Protein AF-A0A820XWE8-F1 (afdb_monomer)

Secondary structure (DSSP, 8-state):
-----HHHHHHHHHTT-HHHHHHHHHHHHHHHTT-S-HHHHHHHHHHHHHHHHHTT-HHHHHHHHHHHHHTT--GGG-HHHHHHHHHHHHHTT-TT-SHHHHHHHHHH--

Structure (mmCIF, N/CA/C/O backbone):
data_AF-A0A820XWE8-F1
#
_entry.id   AF-A0A820XWE8-F1
#
loop_
_atom_site.group_PDB
_atom_site.id
_atom_site.type_symbol
_atom_site.label_atom_id
_atom_site.label_alt_id
_atom_site.label_comp_id
_atom_site.label_asym_id
_atom_site.label_entity_id
_atom_site.label_seq_id
_atom_site.pdbx_PDB_ins_code
_atom_site.Cartn_x
_atom_site.Cartn_y
_atom_site.Cartn_z
_atom_site.occupancy
_atom_site.B_iso_or_equiv
_atom_site.auth_seq_id
_atom_site.auth_comp_id
_atom_site.auth_asym_id
_atom_site.auth_atom_id
_atom_site.pdbx_PDB_model_num
ATOM 1 N N . MET A 1 1 ? 9.611 21.813 -9.124 1.00 45.72 1 MET A N 1
ATOM 2 C CA . MET A 1 1 ? 9.334 20.502 -8.509 1.00 45.72 1 MET A CA 1
ATOM 3 C C . MET A 1 1 ? 8.455 19.773 -9.495 1.00 45.72 1 MET A C 1
ATOM 5 O O . MET A 1 1 ? 7.426 20.333 -9.849 1.00 45.72 1 MET A O 1
ATOM 9 N N . ASP A 1 2 ? 8.892 18.623 -10.001 1.00 53.91 2 ASP A N 1
ATOM 10 C CA . ASP A 1 2 ? 8.033 17.793 -10.845 1.00 53.91 2 ASP A CA 1
ATOM 11 C C . ASP A 1 2 ? 6.835 17.357 -10.002 1.00 53.91 2 ASP A C 1
ATOM 13 O O . ASP A 1 2 ? 6.998 16.7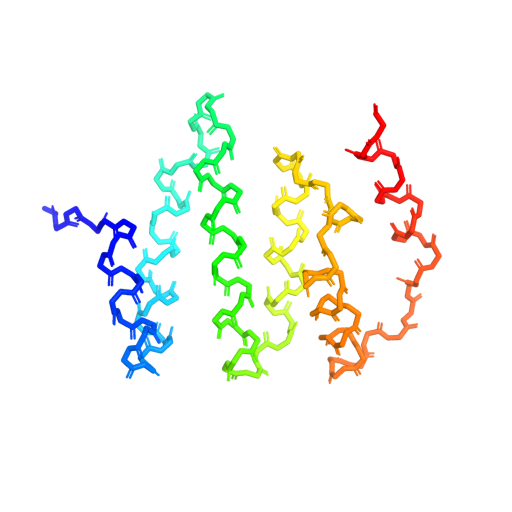21 -8.956 1.00 53.91 2 ASP A O 1
ATOM 17 N N . ASN A 1 3 ? 5.638 17.777 -10.409 1.00 63.84 3 ASN A N 1
ATOM 18 C CA . ASN A 1 3 ? 4.404 17.323 -9.787 1.00 63.84 3 ASN A CA 1
ATOM 19 C C . ASN A 1 3 ? 4.231 15.856 -10.170 1.00 63.84 3 ASN A C 1
ATOM 21 O O . ASN A 1 3 ? 3.736 15.562 -11.254 1.00 63.84 3 ASN A O 1
ATOM 25 N N . ALA A 1 4 ? 4.663 14.944 -9.299 1.00 74.56 4 ALA A N 1
ATOM 26 C CA . ALA A 1 4 ? 4.293 13.543 -9.422 1.00 74.56 4 ALA A CA 1
ATOM 27 C C . ALA A 1 4 ? 2.763 13.471 -9.523 1.00 74.56 4 ALA A C 1
ATOM 29 O O . ALA A 1 4 ? 2.073 14.042 -8.680 1.00 74.56 4 ALA A O 1
ATOM 30 N N . SER A 1 5 ? 2.230 12.820 -10.555 1.00 89.25 5 SER A N 1
ATOM 31 C CA . SER A 1 5 ? 0.798 12.554 -10.658 1.00 89.25 5 SER A CA 1
ATOM 32 C C . SER A 1 5 ? 0.511 11.098 -10.314 1.00 89.25 5 SER A C 1
ATOM 34 O O . SER A 1 5 ? 1.363 10.224 -10.482 1.00 89.25 5 SER A O 1
ATOM 36 N N . PHE A 1 6 ? -0.707 10.809 -9.849 1.00 90.31 6 PHE A N 1
ATOM 37 C CA . PHE A 1 6 ? -1.125 9.424 -9.617 1.00 90.31 6 PHE A CA 1
ATOM 38 C C . PHE A 1 6 ? -0.995 8.579 -10.895 1.00 90.31 6 PHE A C 1
ATOM 40 O O . PHE A 1 6 ? -0.558 7.431 -10.836 1.00 90.31 6 PHE A O 1
ATOM 47 N N . HIS A 1 7 ? -1.301 9.167 -12.056 1.00 94.12 7 HIS A N 1
ATOM 48 C CA . HIS A 1 7 ? -1.184 8.497 -13.348 1.00 94.12 7 HIS A CA 1
ATOM 49 C C . HIS A 1 7 ? 0.246 8.014 -13.625 1.00 94.12 7 HIS A C 1
ATOM 51 O O . HIS A 1 7 ? 0.427 6.852 -13.983 1.00 94.12 7 HIS A O 1
ATOM 57 N N . ASP A 1 8 ? 1.259 8.847 -13.370 1.00 94.62 8 ASP A N 1
ATOM 58 C CA . ASP A 1 8 ? 2.663 8.481 -13.611 1.00 94.62 8 ASP A CA 1
ATOM 59 C C . ASP A 1 8 ? 3.098 7.296 -12.739 1.00 94.62 8 ASP A C 1
ATOM 61 O O . ASP A 1 8 ? 3.802 6.397 -13.200 1.00 94.62 8 ASP A O 1
ATOM 65 N N . THR A 1 9 ? 2.628 7.251 -11.486 1.00 95.00 9 THR A N 1
ATOM 66 C CA . THR A 1 9 ? 2.918 6.124 -10.584 1.00 95.00 9 THR A CA 1
ATOM 67 C C . THR A 1 9 ? 2.325 4.815 -11.098 1.00 95.00 9 THR A C 1
ATOM 69 O O . THR A 1 9 ? 2.965 3.768 -11.015 1.00 95.00 9 THR A O 1
ATOM 72 N N . TRP A 1 10 ? 1.131 4.880 -11.691 1.00 95.06 10 TRP A N 1
ATOM 73 C CA . TRP A 1 10 ? 0.462 3.717 -12.254 1.00 95.06 10 TRP A CA 1
ATOM 74 C C . TRP A 1 10 ? 1.164 3.216 -13.518 1.00 95.06 10 TRP A C 1
ATOM 76 O O . TRP A 1 10 ? 1.395 2.019 -13.639 1.00 95.06 10 TRP A O 1
ATOM 86 N N . VAL A 1 11 ? 1.589 4.121 -14.409 1.00 96.62 11 VAL A N 1
ATOM 87 C CA . VAL A 1 11 ? 2.370 3.767 -15.609 1.00 96.62 11 VAL A CA 1
ATOM 88 C C . VAL A 1 11 ? 3.673 3.056 -15.235 1.00 96.62 11 VAL A C 1
ATOM 90 O O . VAL A 1 11 ? 4.056 2.083 -15.883 1.00 96.62 11 VAL A O 1
ATOM 93 N N . LEU A 1 12 ? 4.364 3.496 -14.181 1.00 96.31 12 LEU A N 1
ATOM 94 C CA . LEU A 1 12 ? 5.568 2.810 -13.702 1.00 96.31 12 LEU A CA 1
ATOM 95 C C . LEU A 1 12 ? 5.266 1.398 -13.194 1.00 96.31 12 LEU A C 1
ATOM 97 O O . LEU A 1 12 ? 5.977 0.457 -13.550 1.00 96.31 12 LEU A O 1
ATOM 101 N N . ALA A 1 13 ? 4.211 1.246 -12.394 1.00 95.75 13 ALA A N 1
ATOM 102 C CA . ALA A 1 13 ? 3.817 -0.046 -11.849 1.00 95.75 13 ALA A CA 1
ATOM 103 C C . ALA A 1 13 ? 3.344 -1.027 -12.932 1.00 95.75 13 ALA A C 1
ATOM 105 O O . ALA A 1 13 ? 3.700 -2.201 -12.871 1.00 95.75 13 ALA A O 1
ATOM 106 N N . ASP A 1 14 ? 2.603 -0.554 -13.938 1.00 96.19 14 ASP A N 1
ATOM 107 C CA . ASP A 1 14 ? 2.142 -1.364 -15.076 1.00 96.19 14 ASP A CA 1
ATOM 108 C C . ASP A 1 14 ? 3.321 -1.905 -15.904 1.00 96.19 14 ASP A C 1
ATOM 110 O O . ASP A 1 14 ? 3.318 -3.047 -16.356 1.00 96.19 14 ASP A O 1
ATOM 114 N N . ASN A 1 15 ? 4.411 -1.134 -15.984 1.00 96.81 15 ASN A N 1
ATOM 115 C CA . ASN A 1 15 ? 5.677 -1.573 -16.576 1.00 96.81 15 ASN A CA 1
ATOM 116 C C . ASN A 1 15 ? 6.524 -2.474 -15.650 1.00 96.81 15 ASN A C 1
ATOM 118 O O . ASN A 1 15 ? 7.670 -2.792 -15.971 1.00 96.81 15 ASN A O 1
ATOM 122 N N . GLY A 1 16 ? 6.006 -2.863 -14.482 1.00 95.31 16 GLY A N 1
ATOM 123 C CA . GLY A 1 16 ? 6.710 -3.677 -13.489 1.00 95.31 16 GLY A CA 1
ATOM 124 C C . GLY A 1 16 ? 7.790 -2.932 -12.699 1.00 95.31 16 GLY A C 1
ATOM 125 O O . GLY A 1 16 ? 8.495 -3.549 -11.899 1.00 95.31 16 GLY A O 1
ATOM 126 N N . ASN A 1 17 ? 7.926 -1.612 -12.874 1.00 97.25 17 ASN A N 1
ATOM 127 C CA . ASN A 1 17 ? 8.859 -0.787 -12.109 1.00 97.25 17 ASN A CA 1
ATOM 128 C C . ASN A 1 17 ? 8.239 -0.370 -10.765 1.00 97.25 17 ASN A C 1
ATOM 130 O O . ASN A 1 17 ? 7.966 0.804 -10.503 1.00 97.25 17 ASN A O 1
ATOM 134 N N . TYR A 1 18 ? 7.986 -1.365 -9.912 1.00 96.38 18 TYR A N 1
ATOM 135 C CA . TYR A 1 18 ? 7.320 -1.160 -8.627 1.00 96.38 18 TYR A CA 1
ATOM 136 C C . TYR A 1 18 ? 8.133 -0.295 -7.666 1.00 96.38 18 TYR A C 1
ATOM 138 O O . TYR A 1 18 ? 7.548 0.491 -6.930 1.00 96.38 18 TYR A O 1
ATOM 146 N N . GLU A 1 19 ? 9.466 -0.391 -7.675 1.00 96.25 19 GLU A N 1
ATOM 147 C CA . GLU A 1 19 ? 10.310 0.396 -6.770 1.00 96.25 19 GLU A CA 1
ATOM 148 C C . GLU A 1 19 ? 10.149 1.901 -7.022 1.00 96.25 19 GLU A C 1
ATOM 150 O O . GLU A 1 19 ? 9.940 2.674 -6.083 1.00 96.25 19 GLU A O 1
ATOM 155 N N . GLU A 1 20 ? 10.189 2.325 -8.288 1.00 96.31 20 GLU A N 1
ATOM 156 C CA . GLU A 1 20 ? 10.020 3.737 -8.628 1.00 96.31 20 GLU A CA 1
ATOM 157 C C . GLU A 1 20 ? 8.569 4.197 -8.432 1.00 96.31 20 GLU A C 1
ATOM 159 O O . GLU A 1 20 ? 8.332 5.278 -7.886 1.00 96.31 20 GLU A O 1
ATOM 164 N N . ALA A 1 21 ? 7.590 3.349 -8.770 1.00 96.94 21 ALA A N 1
ATOM 165 C CA . ALA A 1 21 ? 6.180 3.619 -8.493 1.00 96.94 21 ALA A CA 1
ATOM 166 C C . ALA A 1 21 ? 5.930 3.859 -6.991 1.00 96.94 21 ALA A C 1
ATOM 168 O O . ALA A 1 21 ? 5.285 4.843 -6.620 1.00 96.94 21 ALA A O 1
ATOM 169 N N . ILE A 1 22 ? 6.504 3.014 -6.121 1.00 97.38 22 ILE A N 1
ATOM 170 C CA . ILE A 1 22 ? 6.433 3.122 -4.655 1.00 97.38 22 ILE A CA 1
ATOM 171 C C . ILE A 1 22 ? 7.086 4.423 -4.161 1.00 97.38 22 ILE A C 1
ATOM 173 O O . ILE A 1 22 ? 6.523 5.116 -3.305 1.00 97.38 22 ILE A O 1
ATOM 177 N N . LYS A 1 23 ? 8.249 4.807 -4.703 1.00 95.88 23 LYS A N 1
ATOM 178 C CA . LYS A 1 23 ? 8.906 6.079 -4.347 1.00 95.88 23 LYS A CA 1
ATOM 179 C C . LYS A 1 23 ? 8.038 7.282 -4.708 1.00 95.88 23 LYS A C 1
ATOM 181 O O . LYS A 1 23 ? 7.906 8.204 -3.901 1.00 95.88 23 LYS A O 1
ATOM 186 N N . MET A 1 24 ? 7.433 7.289 -5.893 1.00 96.19 24 MET A N 1
ATOM 187 C CA . MET A 1 24 ? 6.595 8.404 -6.337 1.00 96.19 24 MET A CA 1
ATOM 188 C C . MET A 1 24 ? 5.271 8.491 -5.571 1.00 96.19 24 MET A C 1
ATOM 190 O O . MET A 1 24 ? 4.912 9.574 -5.109 1.00 96.19 24 MET A O 1
ATOM 194 N N . ILE A 1 25 ? 4.570 7.373 -5.367 1.00 96.12 25 ILE A N 1
ATOM 195 C CA . ILE A 1 25 ? 3.293 7.368 -4.633 1.00 96.12 25 ILE A CA 1
ATOM 196 C C . ILE A 1 25 ? 3.481 7.730 -3.156 1.00 96.12 25 ILE A C 1
ATOM 198 O O . ILE A 1 25 ? 2.600 8.337 -2.559 1.00 96.12 25 ILE A O 1
ATOM 202 N N . THR A 1 26 ? 4.653 7.453 -2.575 1.00 95.88 26 THR A N 1
ATOM 203 C CA . THR A 1 26 ? 4.997 7.908 -1.219 1.00 95.88 26 THR A CA 1
ATOM 204 C C . THR A 1 26 ? 5.005 9.434 -1.120 1.00 95.88 26 THR A C 1
ATOM 206 O O . THR A 1 26 ? 4.425 9.984 -0.188 1.00 95.88 26 THR A O 1
ATOM 209 N N . LYS A 1 27 ? 5.555 10.132 -2.123 1.00 94.12 27 LYS A N 1
ATOM 210 C CA . LYS A 1 27 ? 5.506 11.603 -2.177 1.00 94.12 27 LYS A CA 1
ATOM 211 C C . LYS A 1 27 ? 4.068 12.116 -2.289 1.00 94.12 27 LYS A C 1
ATOM 213 O O . LYS A 1 27 ? 3.720 13.090 -1.631 1.00 94.12 27 LYS A O 1
ATOM 218 N N . LEU A 1 28 ? 3.229 11.447 -3.085 1.00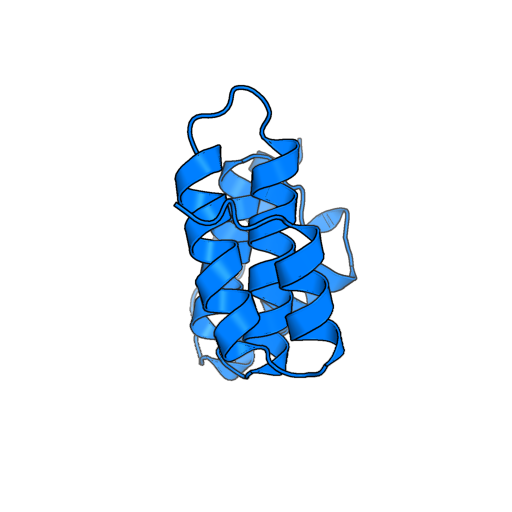 92.88 28 LEU A N 1
ATOM 219 C CA . LEU A 1 28 ? 1.806 11.782 -3.211 1.00 92.88 28 LEU A CA 1
ATOM 220 C C . LEU A 1 28 ? 1.040 11.584 -1.896 1.00 92.88 28 LEU A C 1
ATOM 222 O O . LEU A 1 28 ? 0.154 12.369 -1.578 1.00 92.88 28 LEU A O 1
ATOM 226 N N . ILE A 1 29 ? 1.362 10.544 -1.122 1.00 94.19 29 ILE A N 1
ATOM 227 C CA . ILE A 1 29 ? 0.787 10.332 0.215 1.00 94.19 29 ILE A CA 1
ATOM 228 C C . ILE A 1 29 ? 1.159 11.497 1.133 1.00 94.19 29 ILE A C 1
ATOM 230 O O . ILE A 1 29 ? 0.273 1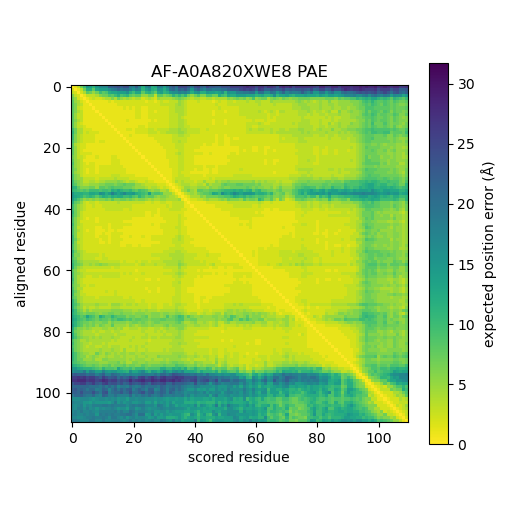2.081 1.748 1.00 94.19 29 ILE A O 1
ATOM 234 N N . ASP A 1 30 ? 2.434 11.886 1.175 1.00 92.31 30 ASP A N 1
ATOM 235 C CA . ASP A 1 30 ? 2.888 13.006 2.008 1.00 92.31 30 ASP A CA 1
ATOM 236 C C . ASP A 1 30 ? 2.246 14.345 1.626 1.00 92.31 30 ASP A C 1
ATOM 238 O O . ASP A 1 30 ? 2.013 15.177 2.500 1.00 92.31 30 ASP A O 1
ATOM 242 N N . GLN A 1 31 ? 1.944 14.546 0.342 1.00 89.56 31 GLN A N 1
ATOM 243 C CA . GLN A 1 31 ? 1.248 15.735 -0.154 1.00 89.56 31 GLN A CA 1
ATOM 244 C C . GLN A 1 31 ? -0.240 15.747 0.208 1.00 89.56 31 GLN A C 1
ATOM 246 O O . GLN A 1 31 ? -0.794 16.815 0.452 1.00 89.56 31 GLN A O 1
ATOM 251 N N . HIS A 1 32 ? -0.889 14.579 0.232 1.00 87.75 32 HIS A N 1
ATOM 252 C CA . HIS A 1 32 ? -2.338 14.476 0.419 1.00 87.75 32 HIS A CA 1
ATOM 253 C C . HIS A 1 32 ? -2.766 14.127 1.851 1.00 87.75 32 HIS A C 1
ATOM 255 O O . HIS A 1 32 ? -3.962 14.097 2.127 1.00 87.75 32 HIS A O 1
ATOM 261 N N . LYS A 1 33 ? -1.832 13.851 2.771 1.00 85.06 33 LYS A N 1
ATOM 262 C CA . LYS A 1 33 ? -2.164 13.361 4.125 1.00 85.06 33 LYS A CA 1
ATOM 263 C C . LYS A 1 33 ? -2.989 14.302 4.988 1.00 85.06 33 LYS A C 1
ATOM 265 O O . LYS A 1 33 ? -3.687 13.823 5.880 1.00 85.06 33 LYS A O 1
ATOM 270 N N . ASP A 1 34 ? -2.930 15.589 4.672 1.00 84.44 34 ASP A N 1
ATOM 271 C CA . ASP A 1 34 ? -3.647 16.655 5.363 1.00 84.44 34 ASP A CA 1
ATOM 272 C C . ASP A 1 34 ? -4.812 17.214 4.516 1.00 84.44 34 ASP A C 1
ATOM 274 O O . ASP A 1 34 ? -5.415 18.228 4.872 1.00 84.44 34 ASP A O 1
ATOM 278 N N . GLU A 1 35 ? -5.142 16.587 3.375 1.00 81.50 35 GLU A N 1
ATOM 279 C CA . GLU A 1 35 ? -6.302 16.987 2.572 1.00 81.50 35 GLU A CA 1
ATOM 280 C C . GLU A 1 35 ? -7.621 16.647 3.281 1.00 81.50 35 GLU A C 1
ATOM 282 O O . GLU A 1 35 ? -7.758 15.635 3.962 1.00 81.50 35 GLU A O 1
ATOM 287 N N . THR A 1 36 ? -8.646 17.478 3.069 1.00 70.88 36 THR A N 1
ATOM 288 C CA . THR A 1 36 ? -9.977 17.292 3.674 1.00 70.88 36 THR A CA 1
ATOM 289 C C . THR A 1 36 ? -10.716 16.053 3.148 1.00 70.88 36 THR A C 1
ATOM 291 O O . THR A 1 36 ? -11.627 15.563 3.811 1.00 70.88 36 THR A O 1
ATOM 294 N N . SER A 1 37 ? -10.355 15.549 1.960 1.00 82.88 37 SER A N 1
ATOM 295 C CA . SER A 1 37 ? -10.936 14.327 1.390 1.00 82.88 37 SER A CA 1
ATOM 296 C C . SER A 1 37 ? -9.981 13.148 1.530 1.00 82.88 37 SER A C 1
ATOM 298 O O . SER A 1 37 ? -8.900 13.124 0.941 1.00 82.88 37 SER A O 1
ATOM 300 N N . ASN A 1 38 ? -10.439 12.117 2.237 1.0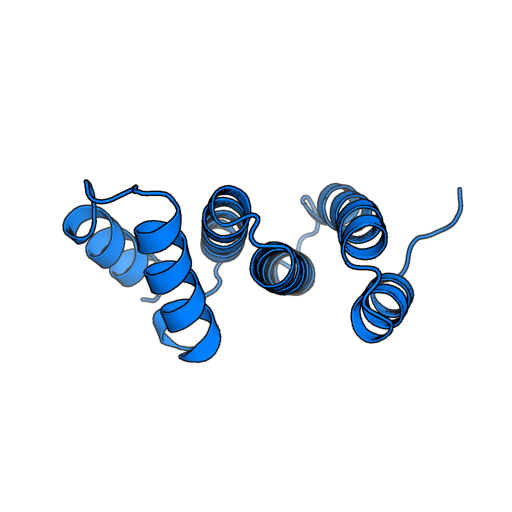0 88.81 38 ASN A N 1
ATOM 301 C CA . ASN A 1 38 ? -9.667 10.902 2.476 1.00 88.81 38 ASN A CA 1
ATOM 302 C C . ASN A 1 38 ? -9.565 9.988 1.239 1.00 88.81 38 ASN A C 1
ATOM 304 O O . ASN A 1 38 ? -8.762 9.057 1.220 1.00 88.81 38 ASN A O 1
ATOM 308 N N . GLU A 1 39 ? -10.358 10.215 0.189 1.00 89.19 39 GLU A N 1
ATOM 309 C CA . GLU A 1 39 ? -10.483 9.273 -0.934 1.00 89.19 39 GLU A CA 1
ATOM 310 C C . GLU A 1 39 ? -9.166 9.069 -1.695 1.00 89.19 39 GLU A C 1
ATOM 312 O O . GLU A 1 39 ? -8.778 7.934 -1.985 1.00 89.19 39 GLU A O 1
ATOM 317 N N . LYS A 1 40 ? -8.444 10.159 -1.984 1.00 89.81 40 LYS A N 1
ATOM 318 C CA . LYS A 1 40 ? -7.164 10.093 -2.704 1.00 89.81 40 LYS A CA 1
ATOM 319 C C . LYS A 1 40 ? -6.090 9.391 -1.889 1.00 89.81 40 LYS A C 1
ATOM 321 O O . LYS A 1 40 ? -5.336 8.588 -2.430 1.00 89.81 40 LYS A O 1
ATOM 326 N N . ILE A 1 41 ? -6.006 9.686 -0.594 1.00 92.69 41 ILE A N 1
ATOM 327 C CA . ILE A 1 41 ? -4.992 9.069 0.255 1.00 92.69 41 ILE A CA 1
ATOM 328 C C . ILE A 1 41 ? -5.285 7.586 0.490 1.00 92.69 41 ILE A C 1
ATOM 330 O O . ILE A 1 41 ? -4.366 6.771 0.414 1.00 92.69 41 ILE A O 1
ATOM 334 N N . ILE A 1 42 ? -6.559 7.206 0.637 1.00 93.38 42 ILE A N 1
ATOM 335 C CA . ILE A 1 42 ? -6.973 5.798 0.634 1.00 93.38 42 ILE A CA 1
ATOM 336 C C . ILE A 1 42 ? -6.527 5.117 -0.663 1.00 93.38 42 ILE A C 1
ATOM 338 O O . ILE A 1 42 ? -5.943 4.033 -0.615 1.00 93.38 42 ILE A O 1
ATOM 342 N N . LEU A 1 43 ? -6.783 5.731 -1.824 1.00 93.44 43 LEU A N 1
ATOM 343 C CA . LEU A 1 43 ? -6.374 5.178 -3.116 1.00 93.44 43 LEU A CA 1
ATOM 344 C C . LEU A 1 43 ? -4.850 5.014 -3.211 1.00 93.44 43 LEU A C 1
ATOM 346 O O . LEU A 1 43 ? -4.377 3.973 -3.674 1.00 93.44 43 LEU A O 1
ATOM 350 N N . ASN A 1 44 ? -4.088 5.998 -2.736 1.00 95.06 44 ASN A N 1
ATOM 351 C CA . ASN A 1 44 ? -2.632 5.956 -2.750 1.00 95.06 44 ASN A CA 1
ATOM 352 C C . ASN A 1 44 ? -2.082 4.830 -1.863 1.00 95.06 44 ASN A C 1
ATOM 354 O O . ASN A 1 44 ? -1.267 4.039 -2.334 1.00 95.06 44 ASN A O 1
ATOM 358 N N . TYR A 1 45 ? -2.564 4.700 -0.621 1.00 96.19 45 TYR A N 1
ATOM 359 C CA . TYR A 1 45 ? -2.160 3.607 0.270 1.00 96.19 45 TYR A CA 1
ATOM 360 C C . TYR A 1 45 ? -2.535 2.236 -0.293 1.00 96.19 45 TYR A C 1
ATOM 362 O O . TYR A 1 45 ? -1.721 1.320 -0.278 1.00 96.19 45 TYR A O 1
ATOM 370 N N . LYS A 1 46 ? -3.741 2.089 -0.853 1.00 95.69 46 LYS A N 1
ATOM 371 C CA . LYS A 1 46 ? -4.164 0.837 -1.499 1.00 95.69 46 LYS A CA 1
ATOM 372 C C . LYS A 1 46 ? -3.252 0.457 -2.665 1.00 95.69 46 LYS A C 1
ATOM 374 O O . LYS A 1 46 ? -2.863 -0.700 -2.786 1.00 95.69 46 LYS A O 1
ATOM 379 N N . SER A 1 47 ? -2.909 1.424 -3.510 1.00 96.50 47 SER A N 1
ATOM 380 C CA . SER A 1 47 ? -2.042 1.189 -4.670 1.00 96.50 47 SER A CA 1
ATOM 381 C C . SER A 1 47 ? -0.627 0.817 -4.225 1.00 96.50 47 SER A C 1
ATOM 383 O O . SER A 1 47 ? -0.060 -0.159 -4.711 1.00 96.50 47 SER A O 1
ATOM 385 N N . ARG A 1 48 ? -0.088 1.523 -3.222 1.00 97.69 48 ARG A N 1
ATOM 386 C CA . ARG A 1 48 ? 1.233 1.225 -2.662 1.00 97.69 48 ARG A CA 1
ATOM 387 C C . ARG A 1 48 ? 1.276 -0.155 -1.989 1.00 97.69 48 ARG A C 1
ATOM 389 O O . ARG A 1 48 ? 2.207 -0.912 -2.254 1.00 97.69 48 ARG A O 1
ATOM 396 N N . ALA A 1 49 ? 0.227 -0.545 -1.257 1.00 97.06 49 ALA A N 1
ATOM 397 C CA . ALA A 1 49 ? 0.095 -1.885 -0.680 1.00 97.06 49 ALA A CA 1
ATOM 398 C C . ALA A 1 49 ? 0.149 -2.988 -1.749 1.00 97.06 49 ALA A C 1
ATOM 400 O O . ALA A 1 49 ? 0.799 -4.015 -1.565 1.00 97.06 49 ALA A O 1
ATOM 401 N N . GLU A 1 50 ? -0.526 -2.785 -2.880 1.00 96.62 50 GLU A N 1
ATOM 402 C CA . GLU A 1 50 ? -0.504 -3.723 -4.004 1.00 96.62 50 GLU A CA 1
ATOM 403 C C . GLU A 1 50 ? 0.893 -3.862 -4.615 1.00 96.62 50 GLU A C 1
ATOM 405 O O . GLU A 1 50 ? 1.364 -4.975 -4.856 1.00 96.62 50 GLU A O 1
ATOM 410 N N . TRP A 1 51 ? 1.611 -2.759 -4.791 1.00 97.56 51 TRP A N 1
ATOM 411 C CA . TRP A 1 51 ? 2.957 -2.803 -5.358 1.00 97.56 51 TRP A CA 1
ATOM 412 C C . TRP A 1 51 ? 3.998 -3.352 -4.380 1.00 97.56 51 TRP A C 1
ATOM 414 O O . TRP A 1 51 ? 4.890 -4.094 -4.800 1.00 97.56 51 TRP A O 1
ATOM 424 N N . HIS A 1 52 ? 3.862 -3.094 -3.073 1.00 97.19 52 HIS A N 1
ATOM 425 C CA . HIS A 1 52 ? 4.651 -3.792 -2.053 1.00 97.19 52 HIS A CA 1
ATOM 426 C C . HIS A 1 52 ? 4.390 -5.299 -2.089 1.00 97.19 52 HIS A C 1
ATOM 428 O O . HIS A 1 52 ? 5.335 -6.081 -1.985 1.00 97.19 52 HIS A O 1
ATOM 434 N N . TYR A 1 53 ? 3.139 -5.716 -2.300 1.00 94.94 53 TYR A N 1
ATOM 435 C CA . TYR A 1 53 ? 2.781 -7.127 -2.391 1.00 94.94 53 TYR A CA 1
ATOM 436 C C . TYR A 1 53 ? 3.455 -7.804 -3.589 1.00 94.94 53 TYR A C 1
ATOM 438 O O . TYR A 1 53 ? 4.101 -8.841 -3.422 1.00 94.94 53 TYR A O 1
ATOM 446 N N . PHE A 1 54 ? 3.392 -7.198 -4.779 1.00 93.81 54 PHE A N 1
ATOM 447 C CA . PHE A 1 54 ? 4.092 -7.717 -5.962 1.00 93.81 54 PHE A CA 1
ATOM 448 C C . PHE A 1 54 ? 5.618 -7.697 -5.815 1.00 93.81 54 PHE A C 1
ATOM 450 O O . PHE A 1 54 ? 6.299 -8.571 -6.352 1.00 93.81 54 PHE A O 1
ATOM 457 N N . SER A 1 55 ? 6.146 -6.771 -5.014 1.00 94.88 55 SER A N 1
ATOM 458 C CA . SER A 1 55 ? 7.570 -6.697 -4.666 1.00 94.88 55 SER A CA 1
ATOM 459 C C . SER A 1 55 ? 7.977 -7.629 -3.515 1.00 94.88 55 SER A C 1
ATOM 461 O O . SER A 1 55 ? 9.146 -7.650 -3.143 1.00 94.88 55 SER A O 1
ATOM 463 N N . LYS A 1 56 ? 7.044 -8.414 -2.950 1.00 93.25 56 LYS A N 1
ATOM 464 C CA . LYS A 1 56 ? 7.246 -9.302 -1.783 1.00 93.25 56 LYS A CA 1
ATOM 465 C C . LYS A 1 56 ? 7.669 -8.581 -0.493 1.00 93.25 56 LYS A C 1
ATOM 467 O O . LYS A 1 56 ? 8.181 -9.207 0.434 1.00 93.25 56 LYS A O 1
ATOM 472 N N . ASN A 1 57 ? 7.389 -7.286 -0.395 1.00 92.75 57 ASN A N 1
ATOM 473 C CA . ASN A 1 57 ? 7.639 -6.458 0.783 1.00 92.75 57 ASN A CA 1
ATOM 474 C C . ASN A 1 57 ? 6.453 -6.544 1.756 1.00 92.75 57 ASN A C 1
ATOM 476 O O . ASN A 1 57 ? 5.756 -5.567 2.011 1.00 92.75 57 ASN A O 1
ATOM 480 N N . TYR A 1 58 ? 6.174 -7.742 2.273 1.00 88.81 58 TYR A N 1
ATOM 481 C CA . TYR A 1 58 ? 4.914 -8.035 2.970 1.00 88.81 58 TYR A CA 1
ATOM 482 C C . TYR A 1 58 ? 4.678 -7.227 4.259 1.00 88.81 58 TYR A C 1
ATOM 484 O O . TYR A 1 58 ? 3.527 -6.974 4.609 1.00 88.81 58 TYR A O 1
ATOM 492 N N . GLY 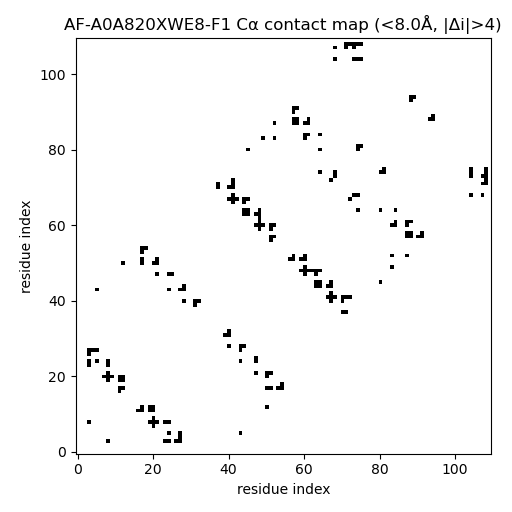A 1 59 ? 5.739 -6.785 4.944 1.00 86.38 59 GLY A N 1
ATOM 493 C CA . GLY A 1 59 ? 5.610 -5.909 6.116 1.00 86.38 59 GLY A CA 1
ATOM 494 C C . GLY A 1 59 ? 5.008 -4.541 5.775 1.00 86.38 59 GLY A C 1
ATOM 495 O O . GLY A 1 59 ? 4.179 -4.021 6.522 1.00 86.38 59 GLY A O 1
ATOM 496 N N . ASP A 1 60 ? 5.352 -3.999 4.607 1.00 92.50 60 ASP A N 1
ATOM 497 C CA . ASP A 1 60 ? 4.844 -2.704 4.149 1.00 92.50 60 ASP A CA 1
ATOM 498 C C . ASP A 1 60 ? 3.392 -2.802 3.663 1.00 92.50 60 ASP A C 1
ATOM 500 O O . ASP A 1 60 ? 2.610 -1.874 3.866 1.00 92.50 60 ASP A O 1
ATOM 504 N N . VAL A 1 61 ? 2.991 -3.955 3.107 1.00 92.00 61 VAL A N 1
ATOM 505 C CA . VAL A 1 61 ? 1.593 -4.217 2.712 1.00 92.00 61 VAL A CA 1
ATOM 506 C C . VAL A 1 61 ? 0.656 -4.063 3.907 1.00 92.00 61 VAL A C 1
ATOM 508 O O . VAL A 1 61 ? -0.402 -3.443 3.801 1.00 92.00 61 VAL A O 1
ATOM 511 N N . GLU A 1 62 ? 1.041 -4.614 5.061 1.00 86.94 62 GLU A N 1
ATOM 512 C CA . GLU A 1 62 ? 0.247 -4.489 6.281 1.00 86.94 62 GLU A CA 1
ATOM 513 C C . GLU A 1 62 ? 0.136 -3.026 6.727 1.00 86.94 62 GLU A C 1
ATOM 515 O O . GLU A 1 62 ? -0.959 -2.563 7.061 1.00 86.94 62 GLU A O 1
ATOM 520 N N . SER A 1 63 ? 1.265 -2.313 6.733 1.00 90.50 63 SER A N 1
ATOM 521 C CA . SER A 1 63 ? 1.344 -0.909 7.143 1.00 90.50 63 SER A CA 1
ATOM 522 C C . SER A 1 63 ? 0.452 -0.010 6.281 1.00 90.50 63 SER A C 1
ATOM 524 O O . SER A 1 63 ? -0.321 0.801 6.801 1.00 90.50 63 SER A O 1
ATOM 526 N N . ASP A 1 64 ? 0.482 -0.207 4.964 1.00 95.31 64 ASP A N 1
ATOM 527 C CA . ASP A 1 64 ? -0.315 0.578 4.026 1.00 95.31 64 ASP A CA 1
ATOM 528 C C . ASP A 1 64 ? -1.810 0.302 4.155 1.00 95.31 64 ASP A C 1
ATOM 530 O O . ASP A 1 64 ? -2.619 1.230 4.169 1.00 95.31 64 ASP A O 1
ATOM 534 N N . ILE A 1 65 ? -2.199 -0.964 4.314 1.00 91.12 65 ILE A N 1
ATOM 535 C CA . ILE A 1 65 ? -3.606 -1.320 4.512 1.00 91.12 65 ILE A CA 1
ATOM 536 C C . ILE A 1 65 ? -4.128 -0.735 5.831 1.00 91.12 65 ILE A C 1
ATOM 538 O O . ILE A 1 65 ? -5.235 -0.195 5.858 1.00 91.12 65 ILE A O 1
ATOM 542 N N . LYS A 1 66 ? -3.331 -0.780 6.910 1.00 87.94 66 LYS A N 1
ATOM 543 C CA . LYS A 1 66 ? -3.649 -0.122 8.192 1.00 87.94 66 LYS A CA 1
ATOM 544 C C . LYS A 1 66 ? -3.861 1.372 8.035 1.00 87.94 66 LYS A C 1
ATOM 546 O O . LYS A 1 66 ? -4.897 1.872 8.466 1.00 87.94 66 LYS A O 1
ATOM 551 N N . SER A 1 67 ? -2.940 2.031 7.346 1.00 92.38 67 SER A N 1
ATOM 552 C CA . SER A 1 67 ? -3.036 3.460 7.071 1.00 92.38 67 SER A CA 1
ATOM 553 C C . SER A 1 67 ? -4.306 3.778 6.276 1.00 92.38 67 SER A C 1
ATOM 555 O O . SER A 1 67 ? -5.082 4.635 6.680 1.00 92.38 67 SER A O 1
ATOM 557 N N . ALA A 1 68 ? -4.620 3.022 5.217 1.00 92.25 68 ALA A N 1
ATOM 558 C CA . ALA A 1 68 ? -5.872 3.199 4.478 1.00 92.25 68 ALA A CA 1
ATOM 559 C C . ALA A 1 68 ? -7.114 3.064 5.383 1.00 92.25 68 ALA A C 1
ATOM 561 O O . ALA A 1 68 ? -8.063 3.838 5.244 1.00 92.25 68 ALA A O 1
ATOM 562 N N . MET A 1 69 ? -7.116 2.111 6.323 1.00 89.50 69 MET A N 1
ATOM 563 C CA . MET A 1 69 ? -8.208 1.949 7.292 1.00 89.50 69 MET A CA 1
ATOM 564 C C . MET A 1 69 ? -8.295 3.112 8.289 1.00 89.50 69 MET A C 1
ATOM 566 O O . MET A 1 69 ? -9.399 3.470 8.682 1.00 89.50 69 MET A O 1
ATOM 570 N N . ASP A 1 70 ? -7.176 3.712 8.707 1.00 88.88 70 ASP A N 1
ATOM 571 C CA . ASP A 1 70 ? -7.180 4.934 9.535 1.00 88.88 70 ASP A CA 1
ATOM 572 C C . ASP A 1 70 ? -7.864 6.111 8.821 1.00 88.88 70 ASP A C 1
ATOM 574 O O . ASP A 1 70 ? -8.533 6.915 9.464 1.00 88.88 70 ASP A O 1
ATOM 578 N N . TYR A 1 71 ? -7.787 6.153 7.488 1.00 89.31 71 TYR A N 1
ATOM 579 C CA . TYR A 1 71 ? -8.496 7.130 6.658 1.00 89.31 71 TYR A CA 1
ATOM 580 C C . TYR A 1 71 ? -9.948 6.734 6.316 1.00 89.31 71 TYR A C 1
ATOM 582 O O . TYR A 1 71 ? -10.651 7.507 5.664 1.00 89.31 71 TYR A O 1
ATOM 590 N N . GLY A 1 72 ? -10.439 5.576 6.778 1.00 88.88 72 GLY A N 1
ATOM 591 C CA . GLY A 1 72 ? -11.835 5.141 6.610 1.00 88.88 72 GLY A CA 1
ATOM 592 C C . GLY A 1 72 ? -12.067 4.064 5.545 1.00 88.88 72 GLY A C 1
ATOM 593 O O . GLY A 1 72 ? -13.213 3.746 5.222 1.00 88.88 72 GLY A O 1
ATOM 594 N N . PHE A 1 73 ? -11.012 3.465 4.984 1.00 89.31 73 PHE A N 1
ATOM 595 C CA . PHE A 1 73 ? -11.171 2.307 4.104 1.00 89.31 73 PHE A CA 1
ATOM 596 C C . PHE A 1 73 ? -11.743 1.106 4.867 1.00 89.31 73 PHE A C 1
ATOM 598 O O . PHE A 1 73 ? -11.156 0.628 5.835 1.00 89.31 73 PHE A O 1
ATOM 605 N N . CYS A 1 74 ? -12.857 0.563 4.380 1.00 87.50 74 CYS A N 1
ATOM 606 C CA . CYS A 1 74 ? -13.448 -0.660 4.912 1.00 87.50 74 CYS A CA 1
ATOM 607 C C . CYS A 1 74 ? -12.882 -1.895 4.192 1.00 87.50 74 CYS A C 1
ATOM 609 O O . CYS A 1 74 ? -13.374 -2.260 3.122 1.00 87.50 74 CYS A O 1
ATOM 611 N N . ILE A 1 75 ? -11.869 -2.555 4.762 1.00 81.50 75 ILE A N 1
ATOM 612 C CA . ILE A 1 75 ? -11.191 -3.690 4.104 1.00 81.50 75 ILE A CA 1
ATOM 613 C C . ILE A 1 75 ? -12.122 -4.885 3.830 1.00 81.50 75 ILE A C 1
ATOM 615 O O . ILE A 1 75 ? -12.002 -5.516 2.783 1.00 81.50 75 ILE A O 1
ATOM 619 N N . GLU A 1 76 ? -13.091 -5.158 4.711 1.00 76.81 76 GLU A N 1
ATOM 620 C CA . GLU A 1 76 ? -14.063 -6.258 4.554 1.00 76.81 76 GLU A CA 1
ATOM 621 C C . GLU A 1 76 ? -14.947 -6.102 3.316 1.00 76.81 76 GLU A C 1
ATOM 623 O O . GLU A 1 76 ? -15.414 -7.087 2.755 1.00 76.81 76 GLU A O 1
ATOM 628 N N . LYS A 1 77 ? -15.134 -4.867 2.834 1.00 82.31 77 LYS A N 1
ATOM 629 C CA . LYS A 1 77 ? -15.893 -4.589 1.607 1.00 82.31 77 LYS A CA 1
ATOM 630 C C . LYS A 1 77 ? -15.077 -4.857 0.337 1.00 82.31 77 LYS A C 1
ATOM 632 O O . LYS A 1 77 ? -15.549 -4.587 -0.762 1.00 82.31 77 LYS A O 1
ATOM 637 N N . SER A 1 78 ? -13.841 -5.340 0.470 1.00 85.38 78 SER A N 1
ATOM 638 C CA . SER A 1 78 ? -12.916 -5.542 -0.636 1.00 85.38 78 SER A CA 1
ATOM 639 C C . SER A 1 78 ? -12.125 -6.846 -0.482 1.00 85.38 78 SER A C 1
ATOM 641 O O . SER A 1 78 ? -10.997 -6.844 0.019 1.00 85.38 78 SER A O 1
ATOM 643 N N . GLU A 1 79 ? -12.661 -7.934 -1.041 1.00 84.44 79 GLU A N 1
ATOM 644 C CA . GLU A 1 79 ? -12.072 -9.286 -1.012 1.00 84.44 79 GLU A CA 1
ATOM 645 C C . GLU A 1 79 ? -10.580 -9.317 -1.388 1.00 84.44 79 GLU A C 1
ATOM 647 O O . GLU A 1 79 ? -9.779 -9.944 -0.697 1.00 84.44 79 GLU A O 1
ATOM 652 N N . LYS A 1 80 ? -10.180 -8.570 -2.429 1.00 90.31 80 LYS A N 1
ATOM 653 C CA . LYS A 1 80 ? -8.781 -8.458 -2.882 1.00 90.31 80 LYS A CA 1
ATOM 654 C C . LYS A 1 80 ? -7.832 -8.026 -1.758 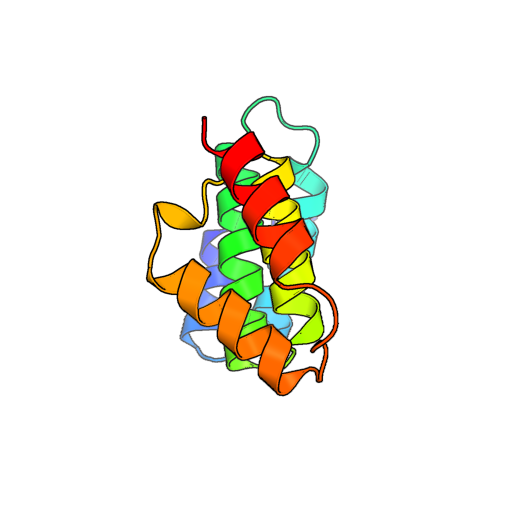1.00 90.31 80 LYS A C 1
ATOM 656 O O . LYS A 1 80 ?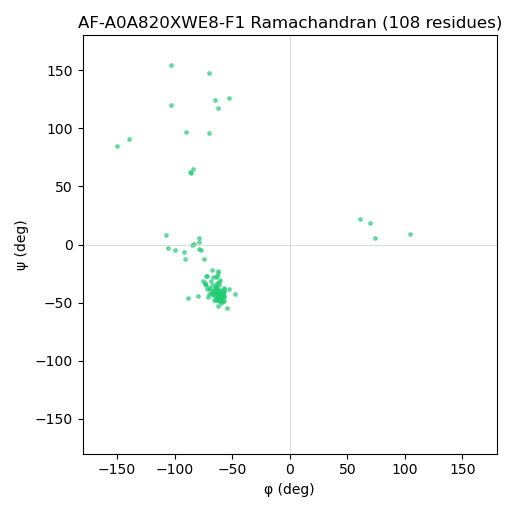 -6.831 -8.685 -1.488 1.00 90.31 80 LYS A O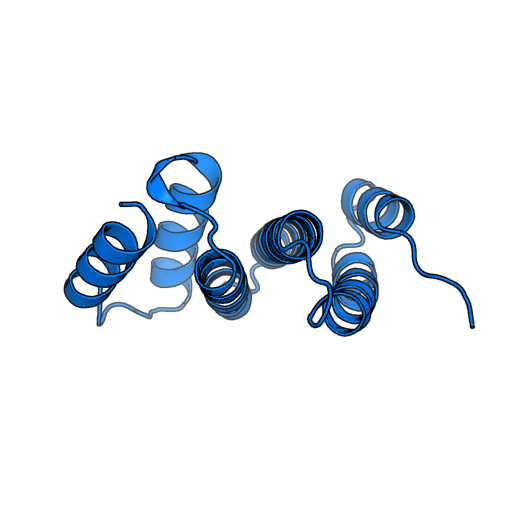 1
ATOM 661 N N . PHE A 1 81 ? -8.142 -6.902 -1.115 1.00 87.50 81 PHE A N 1
ATOM 662 C CA . PHE A 1 81 ? -7.292 -6.317 -0.077 1.00 87.50 81 PHE A CA 1
ATOM 663 C C . PHE A 1 81 ? -7.360 -7.109 1.225 1.00 87.50 81 PHE A C 1
ATOM 665 O O . PHE A 1 81 ? -6.341 -7.241 1.899 1.00 87.50 81 PHE A O 1
ATOM 672 N N . PHE A 1 82 ? -8.516 -7.701 1.538 1.00 86.44 82 PHE A N 1
ATOM 673 C CA . PHE A 1 82 ? -8.628 -8.634 2.653 1.00 86.44 82 PHE A CA 1
ATOM 674 C C . PHE A 1 82 ? -7.700 -9.843 2.467 1.00 86.44 82 PHE A C 1
ATOM 676 O O . PHE A 1 82 ? -6.906 -10.152 3.355 1.00 86.44 82 PHE A O 1
ATOM 683 N N . PHE A 1 83 ? -7.717 -10.473 1.289 1.00 87.94 83 PHE A N 1
ATOM 684 C CA . PHE A 1 83 ? -6.812 -11.577 0.968 1.00 87.94 83 PHE A CA 1
ATOM 685 C C . PHE A 1 83 ? -5.336 -11.160 1.044 1.00 87.94 83 PHE A C 1
ATOM 687 O O . PHE A 1 83 ? -4.547 -11.817 1.724 1.00 87.94 83 PHE A O 1
ATOM 694 N N . MET A 1 84 ? -4.960 -10.051 0.393 1.00 90.50 84 MET A N 1
ATOM 695 C CA . MET A 1 84 ? -3.579 -9.550 0.407 1.00 90.50 84 MET A CA 1
ATOM 696 C C . MET A 1 84 ? -3.069 -9.288 1.824 1.00 90.50 84 MET A C 1
ATOM 698 O O . MET A 1 84 ? -1.919 -9.610 2.127 1.00 90.50 84 MET A O 1
ATOM 702 N N . TYR A 1 85 ? -3.914 -8.728 2.691 1.00 86.25 85 TYR A N 1
ATOM 703 C CA . TYR A 1 85 ? -3.586 -8.478 4.089 1.00 86.25 85 TYR A CA 1
ATOM 704 C C . TYR A 1 85 ? -3.291 -9.783 4.838 1.00 86.25 85 TYR A C 1
ATOM 706 O O . TYR A 1 85 ? -2.222 -9.926 5.434 1.00 86.25 85 TYR A O 1
ATOM 714 N N . GLN A 1 86 ? -4.203 -10.760 4.763 1.00 84.88 86 GLN A N 1
ATOM 715 C CA . GLN A 1 86 ? -4.044 -12.054 5.438 1.00 84.88 86 GLN A CA 1
ATOM 716 C C . GLN A 1 86 ? -2.799 -12.799 4.944 1.00 84.88 86 GLN A C 1
ATOM 718 O O . GLN A 1 86 ? -2.007 -13.301 5.743 1.00 84.88 86 GLN A O 1
ATOM 723 N N . HIS A 1 87 ? -2.587 -12.817 3.626 1.00 88.19 87 HIS A N 1
ATOM 724 C CA . HIS A 1 87 ? -1.427 -13.465 3.027 1.00 88.19 87 HIS A CA 1
ATOM 725 C C . HIS A 1 87 ? -0.113 -12.796 3.454 1.00 88.19 87 HIS A C 1
ATOM 727 O O . HIS A 1 87 ? 0.822 -13.482 3.862 1.00 88.19 87 HIS A O 1
ATOM 733 N N . SER A 1 88 ? -0.042 -11.462 3.419 1.00 87.31 88 SER A N 1
ATOM 734 C CA . SER A 1 88 ? 1.167 -10.717 3.796 1.00 87.31 88 SER A CA 1
ATOM 735 C C . SER A 1 88 ? 1.586 -10.983 5.240 1.00 87.31 88 SER A C 1
ATOM 737 O O . SER A 1 88 ? 2.767 -11.196 5.506 1.00 87.31 88 SER A O 1
ATOM 739 N N . LYS A 1 89 ? 0.628 -11.070 6.170 1.00 82.50 89 LYS A N 1
ATOM 740 C CA . LYS A 1 89 ? 0.916 -11.401 7.574 1.00 82.50 89 LYS A CA 1
ATOM 741 C C . LYS A 1 89 ? 1.523 -12.781 7.749 1.00 82.50 89 LYS A C 1
ATOM 743 O O . LYS A 1 89 ? 2.490 -12.929 8.497 1.00 82.50 89 LYS A O 1
ATOM 748 N N . LEU A 1 90 ? 0.969 -13.772 7.050 1.00 83.06 90 LEU A N 1
ATOM 749 C CA . LEU A 1 90 ? 1.487 -15.135 7.078 1.00 83.06 90 LEU A CA 1
ATOM 750 C C . LEU A 1 90 ? 2.934 -15.172 6.570 1.00 83.06 90 LEU A C 1
ATOM 752 O O . LEU A 1 90 ? 3.798 -15.756 7.218 1.00 83.06 90 LEU A O 1
ATOM 756 N N . GLN A 1 91 ? 3.207 -14.499 5.450 1.00 86.56 91 GLN A N 1
ATOM 757 C CA . GLN A 1 91 ? 4.548 -14.450 4.860 1.00 86.56 91 GLN A CA 1
ATOM 758 C C . GLN A 1 91 ? 5.551 -13.657 5.710 1.00 86.56 91 GLN A C 1
ATOM 760 O O . GLN A 1 91 ? 6.731 -13.994 5.738 1.00 86.56 91 GLN A O 1
ATOM 765 N N . ALA A 1 92 ? 5.094 -12.632 6.431 1.00 80.88 92 ALA A N 1
ATOM 766 C CA . ALA A 1 92 ? 5.924 -11.849 7.344 1.00 80.88 92 ALA A CA 1
ATOM 767 C C . ALA A 1 92 ? 6.175 -12.545 8.700 1.00 80.88 92 ALA A C 1
ATOM 769 O O . ALA A 1 92 ? 6.896 -12.007 9.538 1.00 80.88 92 ALA A O 1
ATOM 770 N N . GLY A 1 93 ? 5.579 -13.720 8.950 1.00 75.44 93 GLY A N 1
ATOM 771 C CA . GLY A 1 93 ? 5.697 -14.429 10.230 1.00 75.44 93 GLY A CA 1
ATOM 772 C C . GLY A 1 93 ? 4.970 -13.741 11.394 1.00 75.44 93 GLY A C 1
ATOM 773 O O . GLY A 1 93 ? 5.240 -14.033 12.560 1.00 75.44 93 GLY A O 1
ATOM 774 N N . LEU A 1 94 ? 4.032 -12.836 11.100 1.00 69.19 94 LEU A N 1
ATOM 775 C CA . LEU A 1 94 ? 3.277 -12.045 12.077 1.00 69.19 94 LEU A CA 1
ATOM 776 C C . LEU A 1 94 ? 2.043 -12.824 12.563 1.00 69.19 94 LEU A C 1
ATOM 778 O O . LEU A 1 94 ? 0.896 -12.422 12.366 1.00 69.19 94 LEU A O 1
ATOM 782 N N . ASN A 1 95 ? 2.277 -13.974 13.198 1.00 61.06 95 ASN A N 1
ATOM 783 C CA . ASN A 1 95 ? 1.218 -14.905 13.613 1.00 61.06 95 ASN A CA 1
ATOM 784 C C . ASN A 1 95 ? 0.439 -14.477 14.872 1.00 61.06 95 ASN A C 1
ATOM 786 O O . ASN A 1 95 ? -0.515 -15.148 15.258 1.00 61.06 95 ASN A O 1
ATOM 790 N N . THR A 1 96 ? 0.816 -13.390 15.551 1.00 54.03 96 THR A N 1
ATOM 791 C CA . THR A 1 96 ? 0.404 -13.184 16.950 1.00 54.03 96 THR A CA 1
ATOM 792 C C . THR A 1 96 ? -0.879 -12.399 17.196 1.00 54.03 96 THR A C 1
ATOM 794 O O . THR A 1 96 ? -1.314 -12.357 18.341 1.00 54.03 96 THR A O 1
ATOM 797 N N . VAL A 1 97 ? -1.546 -11.799 16.204 1.00 52.66 97 VAL A N 1
ATOM 798 C CA . VAL A 1 97 ? -2.778 -11.034 16.491 1.00 52.66 97 VAL A CA 1
ATOM 799 C C . VAL A 1 97 ? -3.760 -11.054 15.314 1.00 52.66 97 VAL A C 1
ATOM 801 O O . VAL A 1 97 ? -3.783 -10.140 14.489 1.00 52.66 97 VAL A O 1
ATOM 804 N N . ILE A 1 98 ? -4.581 -12.102 15.220 1.00 55.38 98 ILE A N 1
ATOM 805 C CA . ILE A 1 98 ? -5.755 -12.137 14.323 1.00 55.38 98 ILE A CA 1
ATOM 806 C C . ILE A 1 98 ? -6.977 -11.553 15.059 1.00 55.38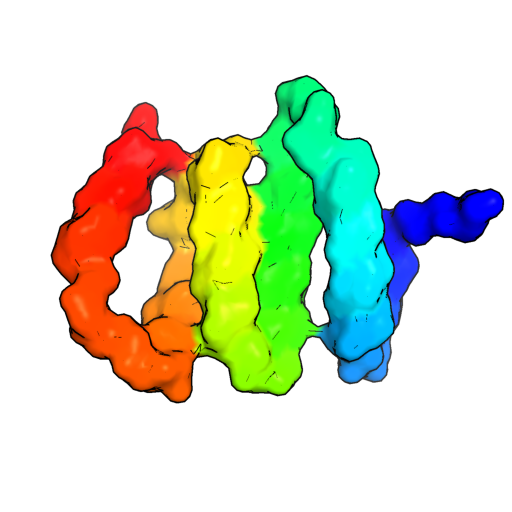 98 ILE A C 1
ATOM 808 O O . ILE A 1 98 ? -7.607 -10.621 14.568 1.00 55.38 98 ILE A O 1
ATOM 812 N N . ALA A 1 99 ? -7.202 -11.961 16.312 1.00 55.41 99 ALA A N 1
ATOM 813 C CA . ALA A 1 99 ? -8.393 -11.590 17.085 1.00 55.41 99 ALA A CA 1
ATOM 814 C C . ALA A 1 99 ? -8.530 -10.086 17.425 1.00 55.41 99 ALA A C 1
ATOM 816 O O . ALA A 1 99 ? -9.633 -9.545 17.397 1.00 55.41 99 ALA A O 1
ATOM 817 N N . SER A 1 100 ? -7.437 -9.371 17.737 1.00 57.44 100 SER A N 1
ATOM 818 C CA . SER A 1 100 ? -7.529 -7.916 18.006 1.00 57.44 100 SER A CA 1
ATOM 819 C C . SER A 1 100 ? -7.795 -7.115 16.728 1.00 57.44 100 SER A C 1
ATOM 821 O O . SER A 1 100 ? -8.384 -6.039 16.777 1.00 57.44 100 SER A O 1
ATOM 823 N N . PHE A 1 101 ? -7.373 -7.642 15.576 1.00 60.28 101 PHE A N 1
ATOM 824 C CA . PHE A 1 101 ? -7.519 -6.964 14.297 1.00 60.28 101 PHE A CA 1
ATOM 825 C C . PHE A 1 101 ? -8.931 -7.109 13.732 1.00 60.28 101 PHE A C 1
ATOM 827 O O . PHE A 1 101 ? -9.509 -6.099 13.360 1.00 60.28 101 PHE A O 1
ATOM 834 N N . GLU A 1 102 ? -9.530 -8.304 13.764 1.00 60.69 102 GLU A N 1
ATOM 835 C CA . GLU A 1 102 ? -10.949 -8.497 13.403 1.00 60.69 102 GLU A CA 1
ATOM 836 C C . GLU A 1 102 ? -11.857 -7.544 14.195 1.00 60.69 102 GLU A C 1
ATOM 838 O O . GLU A 1 102 ? -12.765 -6.926 13.647 1.00 60.69 102 GLU A O 1
ATOM 843 N N . LYS A 1 103 ? -11.530 -7.315 15.473 1.00 62.47 103 LYS A N 1
ATOM 844 C CA . LYS A 1 103 ? -12.222 -6.331 16.309 1.00 62.47 103 LYS A CA 1
ATOM 845 C C . LYS A 1 103 ? -12.001 -4.879 15.854 1.00 62.47 103 LYS A C 1
ATOM 847 O O . LYS A 1 103 ? -12.940 -4.091 15.895 1.00 62.47 103 LYS A O 1
ATOM 852 N N . GLN A 1 104 ? -10.787 -4.504 15.438 1.00 62.84 104 GLN A N 1
ATOM 853 C CA . GLN A 1 104 ? -10.493 -3.158 14.915 1.00 62.84 104 GLN A CA 1
ATOM 854 C C . GLN A 1 104 ? -11.143 -2.906 13.553 1.00 62.84 104 GLN A C 1
ATOM 856 O O . GLN A 1 104 ? -11.623 -1.803 13.304 1.00 62.84 104 GLN A O 1
ATOM 861 N N . VAL A 1 105 ? -11.170 -3.918 12.688 1.00 62.78 105 VAL A N 1
ATOM 862 C CA . VAL A 1 105 ? -11.814 -3.842 11.378 1.00 62.78 105 VAL A CA 1
ATOM 863 C C . VAL A 1 105 ? -13.322 -3.676 11.535 1.00 62.78 105 VAL A C 1
ATOM 865 O O . VAL A 1 105 ? -13.879 -2.742 10.960 1.00 62.78 105 VAL A O 1
ATOM 868 N N . ALA A 1 106 ? -13.954 -4.490 12.386 1.00 60.41 106 ALA A N 1
ATOM 869 C CA . ALA A 1 106 ? -15.383 -4.393 12.668 1.00 60.41 106 ALA A CA 1
ATOM 870 C C . ALA A 1 106 ? -15.788 -3.003 13.194 1.00 60.41 106 ALA A C 1
ATOM 872 O O . ALA A 1 106 ? -16.823 -2.482 12.800 1.00 60.41 106 ALA A O 1
ATOM 873 N N . LEU A 1 107 ? -14.956 -2.372 14.034 1.00 60.41 107 LEU A N 1
ATOM 874 C CA . LEU A 1 107 ? -15.223 -1.035 14.586 1.00 60.41 107 LEU A CA 1
ATOM 875 C C . LEU A 1 107 ? -15.065 0.107 13.572 1.00 60.41 107 LEU A C 1
ATOM 877 O O . LEU A 1 107 ? -15.665 1.160 13.753 1.00 60.41 107 LEU A O 1
ATOM 881 N N . LYS A 1 108 ? -14.229 -0.063 12.542 1.00 66.31 108 LYS A N 1
ATOM 882 C CA . LYS A 1 108 ? -13.957 0.980 11.537 1.00 66.31 108 LYS A CA 1
ATOM 883 C C . LYS A 1 108 ? -14.891 0.924 10.327 1.00 66.31 108 LYS A C 1
ATOM 885 O O . LYS A 1 108 ? -14.885 1.851 9.522 1.00 66.31 108 LYS A O 1
ATOM 890 N N . CYS A 1 109 ? -15.656 -0.158 10.176 1.00 65.75 109 CYS A N 1
ATOM 891 C CA . CYS A 1 109 ? -16.531 -0.384 9.022 1.00 65.75 109 CYS A CA 1
ATOM 892 C C . CYS A 1 109 ? -18.033 -0.188 9.314 1.00 65.75 109 CYS A C 1
ATOM 894 O O . CYS A 1 109 ? -18.834 -0.315 8.379 1.00 65.75 109 CYS A O 1
ATOM 896 N N . THR A 1 110 ? -18.399 0.097 10.571 1.00 58.22 110 THR A N 1
ATOM 897 C CA . THR A 1 110 ? -19.756 0.415 11.066 1.00 58.22 110 THR A CA 1
ATOM 898 C C . THR A 1 110 ? -20.024 1.908 11.090 1.00 58.22 110 THR A C 1
ATOM 900 O O . THR A 1 110 ? -21.119 2.302 10.636 1.00 58.22 110 THR A O 1
#

Foldseek 3Di:
DPPLDLVVLVVCVVVVNLVVSLVSLVVVLVVCVPPPQLPSNLVSLCVNLVSCLVVLVLVSVLVSNVVSLVSQDQCVVPPVSVVSNVVSCVSVVVPDDPPVVVVVSVVSND

Organism: NCBI:txid392032

Mean predicted aligned error: 5.77 Å

Sequence (110 aa):
MDNASFHDTWVLADNGNYEEAIKMITKLIDQHKDETSNEKIILNYKSRAEWHYFSKNYGDVESDIKSAMDYGFCIEKSEKFFFMYQHSKLQAGLNTVIASFEKQVALKCT

Nearest PDB structures (foldseek):
  4g2v-assembly1_A  TM=7.164E-01  e=2.170E+00  Mus musculus
  3ro2-assembly1_A  TM=6.901E-01  e=1.952E+00  Mus musculus
  3sf4-assembly2_B  TM=8.221E-01  e=3.689E+00  Homo sapiens
  4a1s-assembly1_B  TM=7.307E-01  e=3.890E+00  Drosophila melanogaster
  3sf4-assembly3_C  TM=4.887E-01  e=1.952E+00  Homo sapiens

Solvent-accessible surface area (backbone atoms only — not comparable to full-atom values): 6082 Å² total; per-residue (Å²): 130,87,78,79,47,74,66,59,28,48,56,32,38,76,72,66,40,34,70,60,16,46,58,45,42,50,52,50,37,71,70,36,71,82,49,95,60,46,64,64,41,30,51,42,25,52,52,44,20,52,40,26,48,78,67,67,39,26,69,54,21,48,52,24,51,52,51,16,38,76,58,56,48,47,51,88,83,32,69,69,59,41,50,52,44,57,52,22,32,62,77,60,68,59,78,86,62,62,73,68,46,58,54,53,52,56,68,60,63,113

pLDDT: mean 84.94, std 13.3, range [45.72, 97.69]

Radius of gyration: 14.06 Å; Cα contacts (8 Å, |Δi|>4): 117; chains: 1; bounding box: 30×36×35 Å